Protein AF-A0A7J7NAT7-F1 (afdb_monomer)

Foldseek 3Di:
DPPVVPPDVVVLQVVLVVVLVVLVVVLVVLVVVQVVLAAAADPVVQVVVPPFADPQLVPDPCNRRHGQVNLLVRDLQKKWWADPDDLRHHTYIGGNVCPVVSVVNVIDIGNPDGDDPSVVVSVVSVVVSVVSVCSNPVVVVVVVVVVPDDPPCPVPPPDPDDDDDDDDD

Solvent-accessible surface area (backbone atoms only — not comparable to full-atom values): 9935 Å² total; per-residue (Å²): 142,71,75,74,78,74,48,64,76,68,52,57,45,52,52,27,53,53,50,44,56,54,48,51,54,50,52,53,52,51,52,55,49,48,65,73,64,35,34,42,31,34,56,74,66,32,57,77,48,60,92,45,39,31,69,65,54,75,72,39,94,58,47,77,80,34,29,44,63,55,48,48,72,68,33,98,58,26,28,38,32,32,47,68,89,47,80,71,44,51,21,26,51,26,24,56,89,45,52,66,62,39,50,73,67,67,20,56,78,34,71,87,64,71,62,57,87,58,53,62,58,50,52,53,52,51,51,52,40,51,57,42,47,56,65,31,58,64,50,48,59,53,52,51,55,59,70,74,51,61,89,89,54,75,87,76,81,75,72,69,90,84,75,94,80,83,88,82,136

pLDDT: mean 74.08, std 14.25, range [33.66, 95.38]

Sequence (169 aa):
MLFFDRYRRRKLLLVSMVGIIICLFMLTGVFEYAKKHAPAVSGGNTAVFGNSTCVDYTNAPNAANWDCMSCLAAADNCGFCVNPGDHLKPGTCLAFGSKKTCQTEAREWYSRGCPSNVGLLAVLLLGHYILTYSLGMGRVSWIVNLEIYPLRHRGIVATPEGETEIVGA

Secondary structure (DSSP, 8-state):
--SSTTS-THHHHHHHHHHHHHHHHHHHHHHHHHHHTSPBB-HHHHHHTGGGB-HHHHT-TTGGG-BHHHHHHH-TTEEEEPPSS-TTS-BEEEEGGGHHHHHHTT--EESS----TTHHHHHHHHHHHHHHHHHHHHHHHHHHHHHHS-TTSTTTS---SS-------

Radius of gyration: 26.25 Å; Cα contacts (8 Å, |Δi|>4): 176; chains: 1; bounding box: 51×44×74 Å

Mean predicted aligned error: 13.24 Å

Nearest PDB structures (foldseek):
  8xen-assembly1_B  TM=5.838E-01  e=9.565E-01  Homo sapiens

Organism: NCBI:txid39325

Structure (mmCIF, N/CA/C/O backbone):
data_AF-A0A7J7NAT7-F1
#
_entry.id   AF-A0A7J7NAT7-F1
#
loop_
_atom_site.group_PDB
_atom_site.id
_atom_site.type_symbol
_atom_site.label_atom_id
_atom_site.label_alt_id
_atom_site.label_comp_id
_atom_site.label_asym_id
_atom_site.label_entity_id
_atom_site.label_seq_id
_atom_site.pdbx_PDB_ins_code
_atom_site.Cartn_x
_atom_site.Cartn_y
_atom_site.Cartn_z
_atom_site.occupancy
_atom_site.B_iso_or_equiv
_atom_site.auth_seq_id
_atom_site.auth_comp_id
_atom_site.auth_asym_id
_atom_site.auth_atom_id
_atom_site.pdbx_PDB_model_num
ATOM 1 N N . MET A 1 1 ? -28.991 14.515 16.665 1.00 42.75 1 MET A N 1
ATOM 2 C CA . MET A 1 1 ? -28.019 14.078 17.695 1.00 42.75 1 MET A CA 1
ATOM 3 C C . MET A 1 1 ? -28.718 13.452 18.919 1.00 42.75 1 MET A C 1
ATOM 5 O O . MET A 1 1 ? -28.322 13.716 20.039 1.00 42.75 1 MET A O 1
ATOM 9 N N . LEU A 1 2 ? -29.743 12.601 18.733 1.00 44.66 2 LEU A N 1
ATOM 10 C CA . LEU A 1 2 ? -30.629 12.148 19.832 1.00 44.66 2 LEU A CA 1
ATOM 11 C C . LEU A 1 2 ? -30.651 10.625 20.071 1.00 44.66 2 LEU A C 1
ATOM 13 O O . LEU A 1 2 ? -31.251 10.166 21.036 1.00 44.66 2 LEU A O 1
ATOM 17 N N . PHE A 1 3 ? -30.008 9.821 19.216 1.00 46.72 3 PHE A N 1
ATOM 18 C CA . PHE A 1 3 ? -30.070 8.353 19.325 1.00 46.72 3 PHE A CA 1
ATOM 19 C C . PHE A 1 3 ? -28.982 7.757 20.233 1.00 46.72 3 PHE A C 1
ATOM 21 O O . PHE A 1 3 ? -29.188 6.710 20.842 1.00 46.72 3 PHE A O 1
ATOM 28 N N . PHE A 1 4 ? -27.840 8.440 20.365 1.00 50.50 4 PHE A N 1
ATOM 29 C CA . PHE A 1 4 ? -26.730 8.005 21.222 1.00 50.50 4 PHE A CA 1
ATOM 30 C C . PHE A 1 4 ? -26.982 8.241 22.718 1.00 50.50 4 PHE A C 1
ATOM 32 O O . PHE A 1 4 ? -26.337 7.608 23.548 1.00 50.50 4 PHE A O 1
ATOM 39 N N . ASP A 1 5 ? -27.950 9.091 23.059 1.00 48.19 5 ASP A N 1
ATOM 40 C CA . ASP A 1 5 ? -28.214 9.515 24.437 1.00 48.19 5 ASP A CA 1
ATOM 41 C C . ASP A 1 5 ? -28.978 8.452 25.256 1.00 48.19 5 ASP A C 1
ATOM 43 O O . ASP A 1 5 ? -28.836 8.346 26.470 1.00 48.19 5 ASP A O 1
ATOM 47 N N . ARG A 1 6 ? -29.721 7.557 24.584 1.00 54.53 6 ARG A N 1
ATOM 48 C CA . ARG A 1 6 ? -30.470 6.465 25.242 1.00 54.53 6 ARG A CA 1
ATOM 49 C C . ARG A 1 6 ? -29.693 5.165 25.430 1.00 54.53 6 ARG A C 1
ATOM 51 O O . ARG A 1 6 ? -30.161 4.267 26.134 1.00 54.53 6 ARG A O 1
ATOM 58 N N . TYR A 1 7 ? -28.512 5.029 24.832 1.00 54.50 7 TYR A N 1
ATOM 59 C CA . TYR A 1 7 ? -27.746 3.788 24.907 1.00 54.50 7 TYR A CA 1
ATOM 60 C C . TYR A 1 7 ? -26.908 3.733 26.189 1.00 54.50 7 TYR A C 1
ATOM 62 O O . TYR A 1 7 ? -25.778 4.205 26.257 1.00 54.50 7 TYR A O 1
ATOM 70 N N . ARG A 1 8 ? -27.488 3.099 27.216 1.00 60.38 8 ARG A N 1
ATOM 71 C CA . ARG A 1 8 ? -26.870 2.649 28.478 1.00 60.38 8 ARG A CA 1
ATOM 72 C C . ARG A 1 8 ? -25.356 2.378 28.297 1.00 60.38 8 ARG A C 1
ATOM 74 O O . ARG A 1 8 ? -25.001 1.385 27.665 1.00 60.38 8 ARG A O 1
ATOM 81 N N . ARG A 1 9 ? -24.494 3.261 28.839 1.00 69.75 9 ARG A N 1
ATOM 82 C CA . ARG A 1 9 ? -23.014 3.418 28.687 1.00 69.75 9 ARG A CA 1
ATOM 83 C C . ARG A 1 9 ? -22.169 2.233 28.173 1.00 69.75 9 ARG A C 1
ATOM 85 O O . ARG A 1 9 ? -21.230 2.448 27.419 1.00 69.75 9 ARG A O 1
ATOM 92 N N . ARG A 1 10 ? -22.477 0.986 28.542 1.00 69.12 10 ARG A N 1
ATOM 93 C CA . ARG A 1 10 ? -21.768 -0.227 28.078 1.00 69.12 10 ARG A CA 1
ATOM 94 C C . ARG A 1 10 ? -22.047 -0.586 26.612 1.00 69.12 10 ARG A C 1
ATOM 96 O O . ARG A 1 10 ? -21.207 -1.180 25.948 1.00 69.12 10 ARG A O 1
ATOM 103 N N . LYS A 1 11 ? -23.224 -0.232 26.090 1.00 68.50 11 LYS A N 1
ATOM 104 C CA . LYS A 1 11 ? -23.630 -0.561 24.715 1.00 68.50 11 LYS A CA 1
ATOM 105 C C . LYS A 1 11 ? -22.897 0.284 23.668 1.00 68.50 11 LYS A C 1
ATOM 107 O O . LYS A 1 11 ? -22.596 -0.222 22.598 1.00 68.50 11 LYS A O 1
ATOM 112 N N . LEU A 1 12 ? -22.552 1.523 24.013 1.00 69.44 12 LEU A N 1
ATOM 113 C CA . LEU A 1 12 ? -21.764 2.440 23.181 1.00 69.44 12 LEU A CA 1
ATOM 114 C C . LEU A 1 12 ? -20.350 1.892 22.916 1.00 69.44 12 LEU A C 1
ATOM 116 O O . LEU A 1 12 ? -19.860 1.951 21.791 1.00 69.44 12 LEU A O 1
ATOM 120 N N . LEU A 1 13 ? -19.745 1.276 23.939 1.00 75.06 13 LEU A N 1
ATOM 121 C CA . LEU A 1 13 ? -18.447 0.607 23.832 1.00 75.06 13 LEU A CA 1
ATOM 122 C C . LEU A 1 13 ? -18.499 -0.639 22.946 1.00 75.06 13 LEU A C 1
ATOM 124 O O . LEU A 1 13 ? -17.657 -0.800 22.067 1.00 75.06 13 LEU A O 1
ATOM 128 N N . LEU A 1 14 ? -19.507 -1.496 23.133 1.00 78.19 14 LEU A N 1
ATOM 129 C CA . LEU A 1 14 ? -19.667 -2.700 22.312 1.00 78.19 14 LEU A CA 1
ATOM 130 C C . LEU A 1 14 ? -19.901 -2.367 20.831 1.00 78.19 14 LEU A C 1
ATOM 132 O O . LEU A 1 14 ? -19.343 -3.034 19.966 1.00 78.19 14 LEU A O 1
ATOM 136 N N . VAL A 1 15 ? -20.673 -1.317 20.535 1.00 82.12 15 VAL A N 1
ATOM 137 C CA . VAL A 1 15 ? -20.928 -0.876 19.153 1.00 82.12 15 VAL A CA 1
ATOM 138 C C . VAL A 1 15 ? -19.650 -0.371 18.477 1.00 82.12 15 VAL A C 1
ATOM 140 O O . VAL A 1 15 ? -19.402 -0.722 17.326 1.00 82.12 15 VAL A O 1
ATOM 143 N N . SER A 1 16 ? -18.809 0.392 19.185 1.00 85.50 16 SER A N 1
ATOM 144 C CA . SER A 1 16 ? -17.507 0.828 18.655 1.00 85.50 16 SER A CA 1
ATOM 145 C C . SER A 1 16 ? -16.587 -0.364 18.371 1.00 85.50 16 SER A C 1
ATOM 147 O O . SER A 1 16 ? -16.000 -0.433 17.295 1.00 85.50 16 SER A O 1
ATOM 149 N N . MET A 1 17 ? -16.524 -1.348 19.274 1.00 84.19 17 MET A N 1
ATOM 150 C CA . MET A 1 17 ? -15.657 -2.521 19.112 1.00 84.19 17 MET A CA 1
ATOM 151 C C . MET A 1 17 ? -16.054 -3.364 17.889 1.00 84.19 17 MET A C 1
ATOM 153 O O . MET A 1 17 ? -15.213 -3.692 17.055 1.00 84.19 17 MET A O 1
ATOM 157 N N . VAL A 1 18 ? -17.356 -3.619 17.717 1.00 89.38 18 VAL A N 1
ATOM 158 C CA . VAL A 1 18 ? -17.883 -4.303 16.525 1.00 89.38 18 VAL A CA 1
ATOM 159 C C . VAL A 1 18 ? -17.620 -3.487 15.255 1.00 89.38 18 VAL A C 1
ATOM 161 O O . VAL A 1 18 ? -17.202 -4.049 14.244 1.00 89.38 18 VAL A O 1
ATOM 164 N N . GLY A 1 19 ? -17.803 -2.164 15.304 1.00 87.94 19 GLY A N 1
ATOM 165 C CA . GLY A 1 19 ? -17.508 -1.272 14.181 1.00 87.94 19 GLY A CA 1
ATOM 166 C C . GLY A 1 19 ? -16.041 -1.325 13.747 1.00 87.94 19 GLY A C 1
ATOM 167 O O . GLY A 1 19 ? -15.762 -1.434 12.555 1.00 87.94 19 GLY A O 1
ATOM 168 N N . ILE A 1 20 ? -15.106 -1.335 14.702 1.00 90.94 20 ILE A N 1
ATOM 169 C CA . ILE A 1 20 ? -13.668 -1.462 14.433 1.00 90.94 20 ILE A CA 1
ATOM 170 C C . ILE A 1 20 ? -13.355 -2.805 13.767 1.00 90.94 20 ILE A C 1
ATOM 172 O O . ILE A 1 20 ? -12.644 -2.825 12.766 1.00 90.94 20 ILE A O 1
ATOM 176 N N . ILE A 1 21 ? -13.915 -3.912 14.271 1.00 92.75 21 ILE A N 1
ATOM 177 C CA . ILE A 1 21 ? -13.716 -5.245 13.681 1.00 92.75 21 ILE A CA 1
ATOM 178 C C . ILE A 1 21 ? -14.149 -5.249 12.208 1.00 92.75 21 ILE A C 1
ATOM 180 O O . ILE A 1 21 ? -13.383 -5.668 11.342 1.00 92.75 21 ILE A O 1
ATOM 184 N N . ILE A 1 22 ? -15.346 -4.735 11.907 1.00 93.12 22 ILE A N 1
ATOM 185 C CA . ILE A 1 22 ? -15.861 -4.661 10.531 1.00 93.12 22 ILE A CA 1
ATOM 186 C C . ILE A 1 22 ? -14.953 -3.783 9.658 1.00 93.12 22 ILE A C 1
ATOM 188 O O . ILE A 1 22 ? -14.629 -4.154 8.530 1.00 93.12 22 ILE A O 1
ATOM 192 N N . CYS A 1 23 ? -14.503 -2.640 10.180 1.00 92.81 23 CYS A N 1
ATOM 193 C CA . CYS A 1 23 ? -13.636 -1.718 9.449 1.00 92.81 23 CYS A CA 1
ATOM 194 C C . CYS A 1 23 ? -12.274 -2.352 9.114 1.00 92.81 23 CYS A C 1
ATOM 196 O O . CYS A 1 23 ? -11.769 -2.170 8.006 1.00 92.81 23 CYS A O 1
ATOM 198 N N . LEU A 1 24 ? -11.707 -3.143 10.032 1.00 92.81 24 LEU A N 1
ATOM 199 C CA . LEU A 1 24 ? -10.464 -3.883 9.808 1.00 92.81 24 LEU A CA 1
ATOM 200 C C . LEU A 1 24 ? -10.627 -4.950 8.718 1.00 92.81 24 LEU A C 1
ATOM 202 O O . LEU A 1 24 ? -9.796 -5.009 7.815 1.00 92.81 24 LEU A O 1
ATOM 206 N N . PHE A 1 25 ? -11.716 -5.728 8.738 1.00 95.38 25 PHE A N 1
ATOM 207 C CA . PHE A 1 25 ? -12.001 -6.701 7.673 1.00 95.38 25 PHE A CA 1
ATOM 208 C C . PHE A 1 25 ? -12.138 -6.036 6.297 1.00 95.38 25 PHE A C 1
ATOM 210 O O . PHE A 1 25 ? -11.603 -6.541 5.308 1.00 95.38 25 PHE A O 1
ATOM 217 N N . MET A 1 26 ? -12.810 -4.884 6.229 1.00 94.06 26 MET A N 1
ATOM 218 C CA . MET A 1 26 ? -12.950 -4.118 4.987 1.00 94.06 26 MET A CA 1
ATOM 219 C C . MET A 1 26 ? -11.595 -3.612 4.480 1.00 94.06 26 MET A C 1
ATOM 221 O O . MET A 1 26 ? -11.299 -3.759 3.296 1.00 94.06 26 MET A O 1
ATOM 225 N N . LEU A 1 27 ? -10.742 -3.077 5.363 1.00 92.38 27 LEU A N 1
ATOM 226 C CA . LEU A 1 27 ? -9.385 -2.654 5.002 1.00 92.38 27 LEU A CA 1
ATOM 227 C C . LEU A 1 27 ? -8.561 -3.819 4.440 1.00 92.38 27 LEU A C 1
ATOM 229 O O . LEU A 1 27 ? -7.923 -3.660 3.401 1.00 92.38 27 LEU A O 1
ATOM 233 N N . THR A 1 28 ? -8.623 -5.001 5.062 1.00 94.06 28 THR A N 1
ATOM 234 C CA . THR A 1 28 ? -7.972 -6.209 4.530 1.00 94.06 28 THR A CA 1
ATOM 235 C C . THR A 1 28 ? -8.459 -6.528 3.117 1.00 94.06 28 THR A C 1
ATOM 237 O O . THR A 1 28 ? -7.641 -6.724 2.220 1.00 94.06 28 THR A O 1
ATOM 240 N N . GLY A 1 29 ? -9.776 -6.516 2.890 1.00 92.88 29 GLY A N 1
ATOM 241 C CA . GLY A 1 29 ? -10.353 -6.758 1.566 1.00 92.88 29 GLY A CA 1
ATOM 242 C C . GLY A 1 29 ? -9.873 -5.757 0.512 1.00 92.88 29 GLY A C 1
ATOM 243 O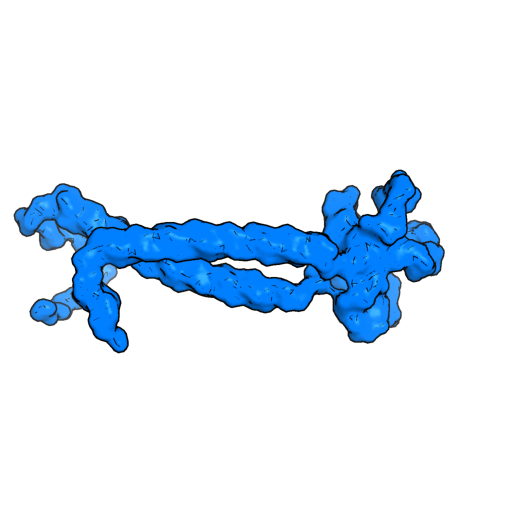 O . GLY A 1 29 ? -9.533 -6.149 -0.602 1.00 92.88 29 GLY A O 1
ATOM 244 N N . VAL A 1 30 ? -9.780 -4.474 0.869 1.00 91.62 30 VAL A N 1
ATOM 245 C CA . VAL A 1 30 ? -9.322 -3.414 -0.041 1.00 91.62 30 VAL A CA 1
ATOM 246 C C . VAL A 1 30 ? -7.850 -3.578 -0.408 1.00 91.62 30 VAL A C 1
ATOM 248 O O . VAL A 1 30 ? -7.508 -3.411 -1.576 1.00 91.62 30 VAL A O 1
ATOM 251 N N . PHE A 1 31 ? -6.981 -3.951 0.534 1.00 87.75 31 PHE A N 1
ATOM 252 C CA . PHE A 1 31 ? -5.572 -4.209 0.223 1.00 87.75 31 PHE A CA 1
ATOM 253 C C . PHE A 1 31 ? -5.389 -5.431 -0.674 1.00 87.75 31 PHE A C 1
ATOM 255 O O . PHE A 1 31 ? -4.598 -5.385 -1.612 1.00 87.75 31 PHE A O 1
ATOM 262 N N . GLU A 1 32 ? -6.137 -6.507 -0.435 1.00 88.62 32 GLU A N 1
ATOM 263 C CA . GLU A 1 32 ? -6.106 -7.684 -1.309 1.00 88.62 32 GLU A CA 1
ATOM 264 C C . GLU A 1 32 ? -6.642 -7.367 -2.708 1.00 88.62 32 GLU A C 1
ATOM 266 O O . GLU A 1 32 ? -6.072 -7.785 -3.718 1.00 88.62 32 GLU A O 1
ATOM 271 N N . TYR A 1 33 ? -7.699 -6.561 -2.789 1.00 88.75 33 TYR A N 1
ATOM 272 C CA . TYR A 1 33 ? -8.212 -6.075 -4.062 1.00 88.75 33 TYR A CA 1
ATOM 273 C C . TYR A 1 33 ? -7.184 -5.197 -4.790 1.00 88.75 33 TYR A C 1
ATOM 275 O O . TYR A 1 33 ? -6.984 -5.367 -5.993 1.00 88.75 33 TYR A O 1
ATOM 283 N N . ALA A 1 34 ? -6.503 -4.305 -4.063 1.00 85.75 34 ALA A N 1
ATOM 284 C CA . ALA A 1 34 ? -5.455 -3.436 -4.594 1.00 85.75 34 ALA A CA 1
ATOM 285 C C . ALA A 1 34 ? -4.270 -4.234 -5.149 1.00 85.75 34 ALA A C 1
ATOM 287 O O . ALA A 1 34 ? -3.757 -3.895 -6.211 1.00 85.75 34 ALA A O 1
ATOM 288 N N . LYS A 1 35 ? -3.870 -5.317 -4.468 1.00 81.50 35 LYS A N 1
ATOM 289 C CA . LYS A 1 35 ? -2.813 -6.221 -4.944 1.00 81.50 35 LYS A CA 1
ATOM 290 C C . LYS A 1 35 ? -3.189 -6.884 -6.271 1.00 81.50 35 LYS A C 1
ATOM 292 O O . LYS A 1 35 ? -2.353 -6.938 -7.162 1.00 81.50 35 LYS A O 1
ATOM 297 N N . LYS A 1 36 ? -4.435 -7.355 -6.413 1.00 79.44 36 LYS A N 1
ATOM 298 C CA . LYS A 1 36 ? -4.915 -8.053 -7.623 1.00 79.44 36 LYS A CA 1
ATOM 299 C C . LYS A 1 36 ? -5.165 -7.138 -8.821 1.00 79.44 36 LYS A C 1
ATOM 301 O O . LYS A 1 36 ? -5.079 -7.595 -9.950 1.00 79.44 36 LYS A O 1
ATOM 306 N N . HIS A 1 37 ? -5.513 -5.877 -8.580 1.00 82.31 37 HIS A N 1
ATOM 307 C CA . HIS A 1 37 ? -5.768 -4.887 -9.635 1.00 82.31 37 HIS A CA 1
ATOM 308 C C . HIS A 1 37 ? -4.564 -3.968 -9.871 1.00 82.31 37 HIS A C 1
ATOM 310 O O . HIS A 1 37 ? -4.722 -2.861 -10.389 1.00 82.31 37 HIS A O 1
ATOM 316 N N . ALA A 1 38 ? -3.367 -4.393 -9.461 1.00 80.06 38 ALA A N 1
ATOM 317 C CA . ALA A 1 38 ? -2.146 -3.679 -9.786 1.00 80.06 38 ALA A CA 1
ATOM 318 C C . ALA A 1 38 ? -1.902 -3.736 -11.308 1.00 80.06 38 ALA A C 1
ATOM 320 O O . ALA A 1 38 ? -2.211 -4.745 -11.941 1.00 80.06 38 ALA A O 1
ATOM 321 N N . PRO A 1 39 ? -1.365 -2.667 -11.920 1.00 79.75 39 PRO A N 1
ATOM 322 C CA . PRO A 1 39 ? -1.062 -2.676 -13.343 1.00 79.75 39 PRO A CA 1
ATOM 323 C C . PRO A 1 39 ? -0.006 -3.742 -13.658 1.00 79.75 39 PRO A C 1
ATOM 325 O O . PRO A 1 39 ? 1.033 -3.830 -12.990 1.00 79.75 39 PRO A O 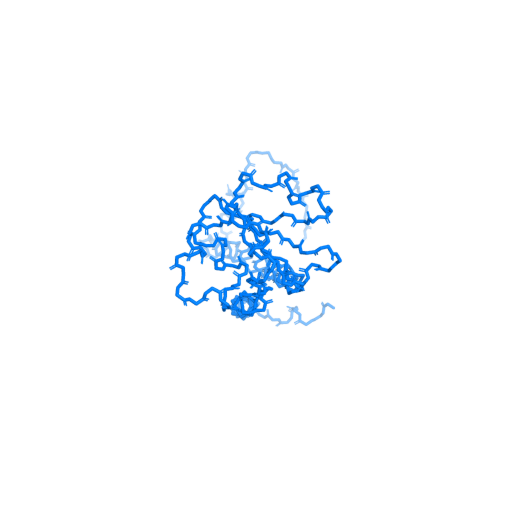1
ATOM 328 N N . ALA A 1 40 ? -0.283 -4.525 -14.699 1.00 80.25 40 ALA A N 1
ATOM 329 C CA . ALA A 1 40 ? 0.613 -5.561 -15.191 1.00 80.25 40 ALA A CA 1
ATOM 330 C C . ALA A 1 40 ? 1.896 -4.958 -15.790 1.00 80.25 40 ALA A C 1
ATOM 332 O O . ALA A 1 40 ? 1.913 -3.830 -16.294 1.00 80.25 40 ALA A O 1
ATOM 333 N N . VAL A 1 41 ? 2.983 -5.723 -15.769 1.00 80.19 41 VAL A N 1
ATOM 334 C CA . VAL A 1 41 ? 4.246 -5.372 -16.425 1.00 80.19 41 VAL A CA 1
ATOM 335 C C . VAL A 1 41 ? 4.175 -5.801 -17.894 1.00 80.19 41 VAL A C 1
ATOM 337 O O . VAL A 1 41 ? 3.982 -6.976 -18.198 1.00 80.19 41 VAL A O 1
ATOM 340 N N . SER A 1 42 ? 4.357 -4.868 -18.833 1.00 75.69 42 SER A N 1
ATOM 341 C CA . SER A 1 42 ? 4.418 -5.208 -20.262 1.00 75.69 42 SER A CA 1
ATOM 342 C C . SER A 1 42 ? 5.807 -5.728 -20.625 1.00 75.69 42 SER A C 1
ATOM 344 O O . SER A 1 42 ? 6.776 -4.964 -20.683 1.00 75.69 42 SER A O 1
ATOM 346 N N . GLY A 1 43 ? 5.906 -7.025 -20.930 1.00 65.12 43 GLY A N 1
ATOM 347 C CA . GLY A 1 43 ? 7.152 -7.641 -21.401 1.00 65.12 43 GLY A CA 1
ATOM 348 C C . GLY A 1 43 ? 7.682 -7.018 -22.698 1.00 65.12 43 GLY A C 1
ATOM 349 O O . GLY A 1 43 ? 8.890 -6.847 -22.844 1.00 65.12 43 GLY A O 1
ATOM 350 N N . GLY A 1 44 ? 6.792 -6.574 -23.595 1.00 61.06 44 GLY A N 1
ATOM 351 C CA . GLY A 1 44 ? 7.168 -5.930 -24.860 1.00 61.06 44 GLY A CA 1
ATOM 352 C C . GLY A 1 44 ? 7.881 -4.591 -24.666 1.00 61.06 44 GLY A C 1
ATOM 353 O O . GLY A 1 44 ? 8.894 -4.332 -25.309 1.00 61.06 44 GLY A O 1
ATOM 354 N N . ASN A 1 45 ? 7.419 -3.774 -23.718 1.00 60.91 45 ASN A N 1
ATOM 355 C CA . ASN A 1 45 ? 8.079 -2.507 -23.395 1.00 60.91 45 ASN A CA 1
ATOM 356 C C . ASN A 1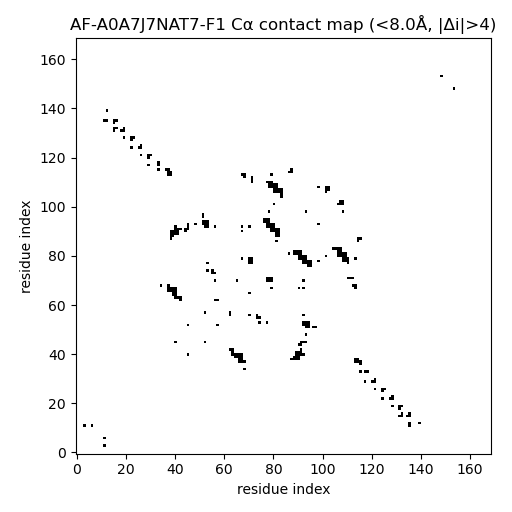 45 ? 9.345 -2.736 -22.559 1.00 60.91 45 ASN A C 1
ATOM 358 O O . ASN A 1 45 ? 10.281 -1.950 -22.636 1.00 60.91 45 ASN A O 1
ATOM 362 N N . THR A 1 46 ? 9.388 -3.817 -21.777 1.00 64.38 46 THR A N 1
ATOM 363 C CA . THR A 1 46 ? 10.539 -4.172 -20.934 1.00 64.38 46 THR A CA 1
ATOM 364 C C . THR A 1 46 ? 11.707 -4.685 -21.788 1.00 64.38 46 THR A C 1
ATOM 366 O O . THR A 1 46 ? 12.856 -4.351 -21.511 1.00 64.38 46 THR A O 1
ATOM 369 N N . ALA A 1 47 ? 11.423 -5.375 -22.900 1.00 61.28 47 ALA A N 1
ATOM 370 C CA . ALA A 1 47 ? 12.421 -5.804 -23.882 1.00 61.28 47 ALA A CA 1
ATOM 371 C C . ALA A 1 47 ? 13.144 -4.633 -24.577 1.00 61.28 47 ALA A C 1
ATOM 373 O O . ALA A 1 47 ? 14.324 -4.755 -24.899 1.00 61.28 47 ALA A O 1
ATOM 374 N N . VAL A 1 48 ? 12.484 -3.476 -24.742 1.00 65.38 48 VAL A N 1
ATOM 375 C CA . VAL A 1 48 ? 13.108 -2.248 -25.281 1.00 65.38 48 VAL A CA 1
ATOM 376 C C . VAL A 1 48 ? 14.242 -1.753 -24.374 1.00 65.38 48 VAL A C 1
ATOM 378 O O . VAL A 1 48 ? 15.221 -1.188 -24.854 1.00 65.38 48 VAL A O 1
ATOM 381 N N . PHE A 1 49 ? 14.148 -2.015 -23.068 1.00 66.38 49 PHE A N 1
ATOM 382 C CA . PHE A 1 49 ? 15.147 -1.615 -22.076 1.00 66.38 49 PHE A CA 1
ATOM 383 C C . PHE A 1 49 ? 16.221 -2.680 -21.811 1.00 66.38 49 PHE A C 1
ATOM 385 O O . PHE A 1 49 ? 17.139 -2.411 -21.030 1.00 66.38 49 PHE A O 1
ATOM 392 N N . GLY A 1 50 ? 16.146 -3.835 -22.489 1.00 64.88 50 GLY A N 1
ATOM 393 C CA . GLY A 1 50 ? 17.186 -4.862 -22.623 1.00 64.88 50 GLY A CA 1
ATOM 394 C C . GLY A 1 50 ? 17.997 -5.151 -21.357 1.00 64.88 50 GLY A C 1
ATOM 395 O O . GLY A 1 50 ? 17.616 -5.978 -20.542 1.00 64.88 50 GLY A O 1
ATOM 396 N N . ASN A 1 51 ? 19.139 -4.475 -21.211 1.00 66.56 51 ASN A N 1
ATOM 397 C CA . ASN A 1 51 ? 20.125 -4.706 -20.147 1.00 66.56 51 ASN A CA 1
ATOM 398 C C . ASN A 1 51 ? 19.889 -3.880 -18.861 1.00 66.56 51 ASN A C 1
ATOM 400 O O . ASN A 1 51 ? 20.691 -3.915 -17.935 1.00 66.56 51 ASN A O 1
ATOM 404 N N . SER A 1 52 ? 18.825 -3.073 -18.811 1.00 71.75 52 SER A N 1
ATOM 405 C CA . SER A 1 52 ? 18.488 -2.205 -17.667 1.00 71.75 52 SER A CA 1
ATOM 406 C C . SER A 1 52 ? 17.236 -2.658 -16.905 1.00 71.75 52 SER A C 1
ATOM 408 O O . SER A 1 52 ? 16.666 -1.905 -16.108 1.00 71.75 52 SER A O 1
ATOM 410 N N . THR A 1 53 ? 16.817 -3.899 -17.153 1.00 77.31 53 THR A N 1
ATOM 411 C CA . THR A 1 53 ? 15.711 -4.582 -16.483 1.00 77.31 53 THR A CA 1
ATOM 412 C C . THR A 1 53 ? 16.184 -5.271 -15.207 1.00 77.31 53 THR A C 1
ATOM 414 O O . THR A 1 53 ? 17.374 -5.501 -14.999 1.00 77.31 53 THR A O 1
ATOM 417 N N . CYS A 1 54 ? 15.243 -5.626 -14.342 1.00 79.94 54 CYS A N 1
ATOM 418 C CA . CYS A 1 54 ? 15.544 -6.354 -13.115 1.00 79.94 54 CYS A CA 1
ATOM 419 C C . CYS A 1 54 ? 15.936 -7.806 -13.392 1.00 79.94 54 CYS A C 1
ATOM 421 O O . CYS A 1 54 ? 15.242 -8.500 -14.134 1.00 79.94 54 CYS A O 1
ATOM 423 N N . VAL A 1 55 ? 17.011 -8.269 -12.751 1.00 79.56 55 VAL A N 1
ATOM 424 C CA . VAL A 1 55 ? 17.516 -9.646 -12.890 1.00 79.56 55 VAL A CA 1
ATOM 425 C C . VAL A 1 55 ? 16.453 -10.668 -12.469 1.00 79.56 55 VAL A C 1
ATOM 427 O O . VAL A 1 55 ? 16.268 -11.688 -13.132 1.00 79.56 55 VAL A O 1
ATOM 430 N N . ASP A 1 56 ? 15.678 -10.360 -11.428 1.00 77.94 56 ASP A N 1
ATOM 431 C CA . ASP A 1 56 ? 14.604 -11.237 -10.952 1.00 77.94 56 ASP A CA 1
ATOM 432 C C . ASP A 1 56 ? 13.421 -11.319 -11.920 1.00 77.94 56 ASP A C 1
ATOM 434 O O . ASP A 1 56 ? 12.780 -12.362 -12.012 1.00 77.94 56 ASP A O 1
ATOM 438 N N . TYR A 1 57 ? 13.169 -10.264 -12.702 1.00 76.12 57 TYR A N 1
ATOM 439 C CA . TYR A 1 57 ? 12.156 -10.287 -13.760 1.00 76.12 57 TYR A CA 1
ATOM 440 C C . TYR A 1 57 ? 12.601 -11.164 -14.935 1.00 76.12 57 TYR A C 1
ATOM 442 O O . TYR A 1 57 ? 11.817 -11.955 -15.453 1.00 76.12 57 TYR A O 1
ATOM 450 N N . THR A 1 58 ? 13.871 -11.063 -15.341 1.00 75.75 58 THR A N 1
ATOM 451 C CA . THR A 1 58 ? 14.415 -11.838 -16.470 1.00 75.75 58 THR A CA 1
ATOM 452 C C . THR A 1 58 ? 14.569 -13.324 -16.162 1.00 75.75 58 THR A C 1
ATOM 454 O O . THR A 1 58 ? 14.457 -14.146 -17.065 1.00 75.75 58 THR A O 1
ATOM 457 N N . ASN A 1 59 ? 14.798 -13.675 -14.894 1.00 75.94 59 ASN A N 1
ATOM 458 C CA . ASN A 1 59 ? 14.913 -15.065 -14.447 1.00 75.94 59 ASN A CA 1
ATOM 459 C C . ASN A 1 59 ? 13.556 -15.703 -14.109 1.00 75.94 59 ASN A C 1
ATOM 461 O O . ASN A 1 59 ? 13.491 -16.893 -13.797 1.00 75.94 59 ASN A O 1
ATOM 465 N N . ALA A 1 60 ? 12.468 -14.930 -14.144 1.00 75.25 60 ALA A N 1
ATOM 466 C CA . ALA A 1 60 ? 11.156 -15.422 -13.775 1.00 75.25 60 ALA A CA 1
ATOM 467 C C . ALA A 1 60 ? 10.557 -16.324 -14.868 1.00 75.25 60 ALA A C 1
ATOM 469 O O . ALA A 1 60 ? 10.454 -15.903 -16.022 1.00 75.25 60 ALA A O 1
ATOM 470 N N . PRO A 1 61 ? 10.036 -17.516 -14.521 1.00 67.69 61 PRO A N 1
ATOM 471 C CA . PRO A 1 61 ? 9.443 -18.429 -15.499 1.00 67.69 61 PRO A CA 1
ATOM 472 C C . PRO A 1 61 ? 8.157 -17.887 -16.151 1.00 67.69 61 PRO A C 1
ATOM 474 O O . PRO A 1 61 ? 7.798 -18.329 -17.235 1.00 67.69 61 PRO A O 1
ATOM 477 N N . ASN A 1 62 ? 7.478 -16.915 -15.523 1.00 71.31 62 ASN A N 1
ATOM 478 C CA . ASN A 1 62 ? 6.205 -16.342 -15.982 1.00 71.31 62 ASN A CA 1
ATOM 479 C C . ASN A 1 62 ? 6.234 -14.804 -16.038 1.00 71.31 62 ASN A C 1
ATOM 481 O O . ASN A 1 62 ? 5.342 -14.149 -15.505 1.00 71.31 62 ASN A O 1
ATOM 485 N N . ALA A 1 63 ? 7.232 -14.213 -16.698 1.00 69.62 63 ALA A N 1
ATOM 486 C CA . ALA A 1 63 ? 7.393 -12.755 -16.822 1.00 69.62 63 ALA A CA 1
ATOM 487 C C . ALA A 1 63 ? 6.175 -12.005 -17.424 1.00 69.62 63 ALA A C 1
ATOM 489 O O . ALA A 1 63 ? 6.042 -10.793 -17.252 1.00 69.62 63 ALA A O 1
ATOM 490 N N . ALA A 1 64 ? 5.270 -12.713 -18.114 1.00 70.12 64 ALA A N 1
ATOM 491 C CA . ALA A 1 64 ? 4.044 -12.160 -18.697 1.00 70.12 64 ALA A CA 1
ATOM 492 C C . ALA A 1 64 ? 2.903 -11.932 -17.686 1.00 70.12 64 ALA A C 1
ATOM 494 O O . ALA A 1 64 ? 2.003 -11.148 -17.962 1.00 70.12 64 ALA A O 1
ATOM 495 N N . ASN A 1 65 ? 2.932 -12.604 -16.530 1.00 76.12 65 ASN A N 1
ATOM 496 C CA . ASN A 1 65 ? 1.906 -12.489 -15.484 1.00 76.12 65 ASN A CA 1
ATOM 497 C C . ASN A 1 65 ? 2.428 -11.730 -14.254 1.00 76.12 65 ASN A C 1
ATOM 499 O O . ASN A 1 65 ? 1.970 -11.947 -13.134 1.00 76.12 65 ASN A O 1
ATOM 503 N N . TRP A 1 66 ? 3.472 -10.924 -14.447 1.00 80.50 66 TRP A N 1
ATOM 504 C CA . TRP A 1 66 ? 4.067 -10.126 -13.387 1.00 80.50 66 TRP A CA 1
ATOM 505 C C . TRP A 1 66 ? 3.355 -8.792 -13.263 1.00 80.50 66 TRP A C 1
ATOM 507 O O . TRP A 1 66 ? 3.175 -8.081 -14.250 1.00 80.50 66 TRP A O 1
ATOM 517 N N . ASP A 1 67 ? 3.050 -8.424 -12.025 1.00 85.25 67 ASP A N 1
ATOM 518 C CA . ASP A 1 67 ? 2.457 -7.139 -11.687 1.00 85.25 67 ASP A CA 1
ATOM 519 C C . ASP A 1 67 ? 3.498 -6.207 -11.061 1.00 85.25 67 ASP A C 1
ATOM 521 O O . ASP A 1 67 ? 4.547 -6.639 -10.568 1.00 85.25 67 ASP A O 1
ATOM 525 N N . CYS A 1 68 ? 3.194 -4.908 -11.030 1.00 84.12 68 CYS A N 1
ATOM 526 C CA . CYS A 1 68 ? 4.038 -3.902 -10.380 1.00 84.12 68 CYS A CA 1
ATOM 527 C C . CYS A 1 68 ? 4.423 -4.293 -8.932 1.00 84.12 68 CYS A C 1
ATOM 529 O O . CYS A 1 68 ? 5.566 -4.092 -8.520 1.00 84.12 68 CYS A O 1
ATOM 531 N N . MET A 1 69 ? 3.515 -4.930 -8.178 1.00 84.00 69 MET A N 1
ATOM 532 C CA . MET A 1 69 ? 3.798 -5.394 -6.813 1.00 84.00 69 MET A CA 1
ATOM 533 C C . MET A 1 69 ? 4.803 -6.549 -6.768 1.00 84.00 69 MET A C 1
ATOM 535 O O . MET A 1 69 ? 5.640 -6.577 -5.872 1.00 84.00 69 MET A O 1
ATOM 539 N N . SER A 1 70 ? 4.763 -7.473 -7.730 1.00 82.62 70 SER A N 1
ATOM 540 C CA . SER A 1 70 ? 5.744 -8.560 -7.837 1.00 82.62 70 SER A CA 1
ATOM 541 C C . SER A 1 70 ? 7.125 -8.025 -8.211 1.00 82.62 70 SER A C 1
ATOM 543 O O . SER A 1 70 ? 8.117 -8.467 -7.647 1.00 82.62 70 SER A O 1
ATOM 545 N N . CYS A 1 71 ? 7.186 -7.020 -9.093 1.00 83.25 71 CYS A N 1
ATOM 546 C CA . CYS A 1 71 ? 8.429 -6.325 -9.444 1.00 83.25 71 CYS A CA 1
ATOM 547 C C . CYS A 1 71 ? 9.066 -5.628 -8.227 1.00 83.25 71 CYS A C 1
ATOM 549 O O . CYS A 1 71 ? 10.261 -5.784 -7.990 1.00 83.25 71 CYS A O 1
ATOM 551 N N . LEU A 1 72 ? 8.272 -4.899 -7.432 1.00 84.50 72 LEU A N 1
ATOM 552 C CA . LEU A 1 72 ? 8.764 -4.210 -6.231 1.00 84.50 72 LEU A CA 1
ATOM 553 C C . LEU A 1 72 ? 9.105 -5.170 -5.081 1.00 84.50 72 LEU A C 1
ATOM 555 O O . LEU A 1 72 ? 9.983 -4.864 -4.283 1.00 84.50 72 LEU A O 1
ATOM 559 N N . ALA A 1 73 ? 8.417 -6.310 -4.977 1.00 82.00 73 ALA A N 1
ATOM 560 C CA . ALA A 1 73 ? 8.680 -7.307 -3.940 1.00 82.00 73 ALA A CA 1
ATOM 561 C C . ALA A 1 73 ? 9.894 -8.196 -4.249 1.00 82.00 73 ALA A C 1
ATOM 563 O O . ALA A 1 73 ? 10.494 -8.740 -3.327 1.00 82.00 73 ALA A O 1
ATOM 564 N N . ALA A 1 74 ? 10.233 -8.374 -5.528 1.00 72.75 74 ALA A N 1
ATOM 565 C CA . ALA A 1 74 ? 11.314 -9.261 -5.945 1.00 72.75 74 ALA A CA 1
ATOM 566 C C . ALA A 1 74 ? 12.713 -8.655 -5.754 1.00 72.75 74 ALA A C 1
ATOM 568 O O . ALA A 1 74 ? 13.661 -9.413 -5.588 1.00 72.75 74 ALA A O 1
ATOM 569 N N . ALA A 1 75 ? 12.858 -7.323 -5.756 1.00 66.25 75 ALA A N 1
ATOM 570 C CA . ALA A 1 75 ? 14.172 -6.688 -5.682 1.00 66.25 75 ALA A CA 1
ATOM 571 C C . ALA A 1 75 ? 14.162 -5.328 -4.972 1.00 66.25 75 ALA A C 1
ATOM 573 O O . ALA A 1 75 ? 13.510 -4.381 -5.411 1.00 66.25 75 ALA A O 1
ATOM 574 N N . ASP A 1 76 ? 15.020 -5.194 -3.956 1.00 67.62 76 ASP A N 1
ATOM 575 C CA . ASP A 1 76 ? 15.219 -3.954 -3.189 1.00 67.62 76 ASP A CA 1
ATOM 576 C C . ASP A 1 76 ? 15.767 -2.786 -4.035 1.00 67.62 76 ASP A C 1
ATOM 578 O O . ASP A 1 76 ? 15.635 -1.619 -3.668 1.00 67.62 76 ASP A O 1
ATOM 582 N N . ASN A 1 77 ? 16.365 -3.087 -5.193 1.00 77.31 77 ASN A N 1
ATOM 583 C CA . ASN A 1 77 ? 16.960 -2.113 -6.114 1.00 77.31 77 ASN A CA 1
ATOM 584 C C . ASN A 1 77 ? 16.221 -2.037 -7.456 1.00 77.31 77 ASN A C 1
ATOM 586 O O . ASN A 1 77 ? 16.819 -1.695 -8.478 1.00 77.31 77 ASN A O 1
ATOM 590 N N . CYS A 1 78 ? 14.934 -2.368 -7.474 1.00 83.38 78 CYS A N 1
ATOM 591 C CA . CYS A 1 78 ? 14.097 -2.301 -8.663 1.00 83.38 78 CYS A CA 1
ATOM 592 C C . CYS A 1 78 ? 12.964 -1.295 -8.508 1.00 83.38 78 CYS A C 1
ATOM 594 O O . CYS A 1 78 ? 12.527 -0.964 -7.408 1.00 83.38 78 CYS A O 1
ATOM 596 N N . GLY A 1 79 ? 12.509 -0.760 -9.635 1.00 84.69 79 GLY A N 1
ATOM 597 C CA . GLY A 1 79 ? 11.405 0.179 -9.685 1.00 84.69 79 GLY A CA 1
ATOM 598 C C . GLY A 1 79 ? 10.555 -0.014 -10.926 1.00 84.69 79 GLY A C 1
ATOM 599 O O . GLY A 1 79 ? 10.984 -0.538 -11.954 1.00 84.69 79 GLY A O 1
ATOM 600 N N . PHE A 1 80 ? 9.311 0.414 -10.803 1.00 85.56 80 PHE A N 1
ATOM 601 C CA . PHE A 1 80 ? 8.320 0.352 -11.855 1.00 85.56 80 PHE A CA 1
ATOM 602 C C . PHE A 1 80 ? 8.257 1.698 -12.579 1.00 85.56 80 PHE A C 1
ATOM 604 O O . PHE A 1 80 ? 8.072 2.746 -11.960 1.00 85.56 80 PHE A O 1
ATOM 611 N N . CYS A 1 81 ? 8.425 1.664 -13.896 1.00 84.81 81 CYS A N 1
ATOM 612 C CA . CYS A 1 81 ? 8.358 2.828 -14.770 1.00 84.81 81 CYS A CA 1
ATOM 613 C C . CYS A 1 81 ? 7.062 2.771 -15.587 1.00 84.81 81 CYS A C 1
ATOM 615 O O . CYS A 1 81 ? 6.847 1.832 -16.354 1.00 84.81 81 CYS A O 1
ATOM 617 N N . VAL A 1 82 ? 6.185 3.758 -15.421 1.00 84.19 82 VAL A N 1
ATOM 618 C CA . VAL A 1 82 ? 4.875 3.803 -16.089 1.00 84.19 82 VAL A CA 1
ATOM 619 C C . VAL A 1 82 ? 5.003 4.403 -17.488 1.00 84.19 82 VAL A C 1
ATOM 621 O O . VAL A 1 82 ? 5.703 5.388 -17.682 1.00 84.19 82 VAL A O 1
ATOM 624 N N . ASN A 1 83 ? 4.322 3.832 -18.481 1.00 79.31 83 ASN A N 1
ATOM 625 C CA . ASN A 1 83 ? 4.308 4.379 -19.842 1.00 79.31 83 ASN A CA 1
ATOM 626 C C . ASN A 1 83 ? 3.619 5.766 -19.874 1.00 79.31 83 ASN A C 1
ATOM 628 O O . ASN A 1 83 ? 2.648 5.952 -19.138 1.00 79.31 83 ASN A O 1
ATOM 632 N N . PRO A 1 84 ? 4.044 6.735 -20.712 1.00 67.81 84 PRO A N 1
ATOM 633 C CA . PRO A 1 84 ? 3.467 8.075 -20.674 1.00 67.81 84 PRO A CA 1
ATOM 634 C C . PRO A 1 84 ? 1.979 8.044 -21.060 1.00 67.81 84 PRO A C 1
ATOM 636 O O . PRO A 1 84 ? 1.548 7.281 -21.933 1.00 67.81 84 PRO A O 1
ATOM 639 N N . GLY A 1 85 ? 1.183 8.868 -20.379 1.00 69.88 85 GLY A N 1
ATOM 640 C CA . GLY A 1 85 ? -0.272 8.919 -20.512 1.00 69.88 85 GLY A CA 1
ATOM 641 C C . GLY A 1 85 ? -0.972 8.660 -19.180 1.00 69.88 85 GLY A C 1
ATOM 642 O O . GLY A 1 85 ? -1.155 9.593 -18.409 1.00 69.88 85 GLY A O 1
ATOM 643 N N . ASP A 1 86 ? -1.355 7.405 -18.916 1.00 68.31 86 ASP A N 1
ATOM 644 C CA . ASP A 1 86 ? -2.183 7.035 -17.759 1.00 68.31 86 ASP A CA 1
ATOM 645 C C . ASP A 1 86 ? -1.424 6.167 -16.753 1.00 68.31 86 ASP A C 1
ATOM 647 O O . ASP A 1 86 ? -0.851 5.135 -17.100 1.00 68.31 86 ASP A O 1
ATOM 651 N N . HIS A 1 87 ? -1.553 6.519 -15.478 1.00 69.75 87 HIS A N 1
ATOM 652 C CA . HIS A 1 87 ? -1.059 5.787 -14.305 1.00 69.75 87 HIS A CA 1
ATOM 653 C C . HIS A 1 87 ? -1.532 4.323 -14.177 1.00 69.75 87 HIS A C 1
ATOM 655 O O . HIS A 1 87 ? -0.943 3.570 -13.409 1.00 69.75 87 HIS A O 1
ATOM 661 N N . LEU A 1 88 ? -2.568 3.894 -14.912 1.00 69.38 88 LEU A N 1
ATOM 662 C CA . LEU A 1 88 ? -3.053 2.502 -14.921 1.00 69.38 88 LEU A CA 1
ATOM 663 C C . LEU A 1 88 ? -2.550 1.682 -16.118 1.00 69.38 88 LEU A C 1
ATOM 665 O O . LEU A 1 88 ? -2.903 0.510 -16.254 1.00 69.38 88 LEU A O 1
ATOM 669 N N . LYS A 1 89 ? -1.755 2.278 -17.011 1.00 75.19 89 LYS A N 1
ATOM 670 C CA . LYS A 1 89 ? -1.195 1.548 -18.149 1.00 75.19 89 LYS A CA 1
ATOM 671 C C . LYS A 1 89 ? -0.094 0.595 -17.693 1.00 75.19 89 LYS A C 1
ATOM 673 O O . LYS A 1 89 ? 0.602 0.874 -16.713 1.00 75.19 89 LYS A O 1
ATOM 678 N N . PRO A 1 90 ? 0.094 -0.518 -18.419 1.00 77.88 90 PRO A N 1
ATOM 679 C CA . PRO A 1 90 ? 1.151 -1.451 -18.097 1.00 77.88 90 PRO A CA 1
ATOM 680 C C . PRO A 1 90 ? 2.513 -0.769 -18.243 1.00 77.88 90 PRO A C 1
ATOM 682 O O . PRO A 1 90 ? 2.806 -0.115 -19.250 1.00 77.88 90 PRO A O 1
ATOM 685 N N . GLY A 1 91 ? 3.322 -0.900 -17.200 1.00 80.88 91 GLY A N 1
ATOM 686 C CA . GLY A 1 91 ? 4.649 -0.305 -17.101 1.00 80.88 91 GLY A CA 1
ATOM 687 C C . GLY A 1 91 ? 5.751 -1.332 -17.315 1.00 80.88 91 GLY A C 1
ATOM 688 O O . GLY A 1 91 ? 5.504 -2.485 -17.670 1.00 80.88 91 GLY A O 1
ATOM 689 N N . THR A 1 92 ? 6.983 -0.900 -17.097 1.00 84.00 92 THR A N 1
ATOM 690 C CA . THR A 1 92 ? 8.193 -1.709 -17.246 1.00 84.00 92 THR A CA 1
ATOM 691 C C . THR A 1 92 ? 8.925 -1.810 -15.914 1.00 84.00 92 THR A C 1
ATOM 693 O O . THR A 1 92 ? 9.021 -0.827 -15.178 1.00 84.00 92 THR A O 1
ATOM 696 N N . CYS A 1 93 ? 9.462 -2.990 -15.607 1.00 83.44 93 CYS A N 1
ATOM 697 C CA . CYS A 1 93 ? 10.259 -3.228 -14.402 1.00 83.44 93 CYS A CA 1
ATOM 698 C C . CYS A 1 93 ? 11.741 -2.952 -14.706 1.00 83.44 93 CYS A C 1
ATOM 700 O O . CYS A 1 93 ? 12.355 -3.660 -15.507 1.00 83.44 93 CYS A O 1
ATOM 702 N N . LEU A 1 94 ? 12.305 -1.901 -14.109 1.00 85.31 94 LEU A N 1
ATOM 703 C CA . LEU A 1 94 ? 13.671 -1.438 -14.362 1.00 85.31 94 LEU A CA 1
ATOM 704 C C . LEU A 1 94 ? 14.512 -1.442 -13.085 1.00 85.31 94 LEU A C 1
ATOM 706 O O . LEU A 1 94 ? 14.016 -1.207 -11.984 1.00 85.31 94 LEU A O 1
ATOM 710 N N . ALA A 1 95 ? 15.815 -1.656 -13.246 1.00 84.25 95 ALA A N 1
ATOM 7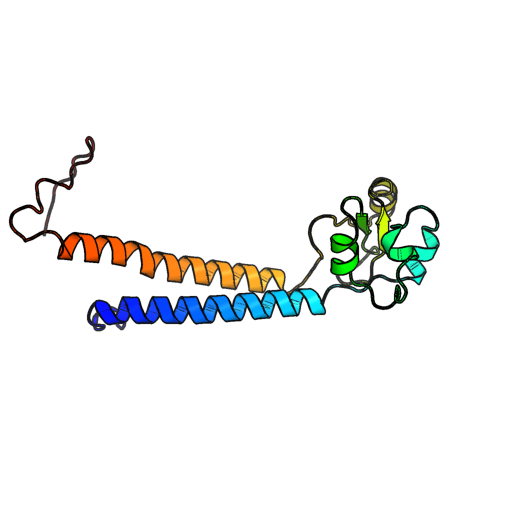11 C CA . ALA A 1 95 ? 16.767 -1.511 -12.155 1.00 84.25 95 ALA A CA 1
ATOM 712 C C . ALA A 1 95 ? 16.880 -0.037 -11.715 1.00 84.25 95 ALA A C 1
ATOM 714 O O . ALA A 1 95 ? 16.712 0.888 -12.505 1.00 84.25 95 ALA A O 1
ATOM 715 N N . PHE A 1 96 ? 17.232 0.218 -10.456 1.00 77.75 96 PHE A N 1
ATOM 716 C CA . PHE A 1 96 ? 17.289 1.573 -9.890 1.00 77.75 96 PHE A CA 1
ATOM 717 C C . PHE A 1 96 ? 18.221 2.529 -10.662 1.00 77.75 96 PHE A C 1
ATOM 719 O O . PHE A 1 96 ? 17.982 3.738 -10.715 1.00 77.75 96 PHE A O 1
ATOM 726 N N . GLY A 1 97 ? 19.263 1.992 -11.309 1.00 74.94 97 GLY A N 1
ATOM 727 C CA . GLY A 1 97 ? 20.217 2.758 -12.118 1.00 74.94 97 GLY A CA 1
ATOM 728 C C . GLY A 1 97 ? 19.607 3.458 -13.340 1.00 74.94 97 GLY A C 1
ATOM 729 O O . GLY A 1 97 ? 20.130 4.484 -13.773 1.00 74.94 97 GLY A O 1
ATOM 730 N N . SER A 1 98 ? 18.477 2.978 -13.866 1.00 76.75 98 SER A N 1
ATOM 731 C CA . SER A 1 98 ? 17.800 3.533 -15.049 1.00 76.75 98 SER A CA 1
ATOM 732 C C . SER A 1 98 ? 16.648 4.490 -14.709 1.00 76.75 98 SER A C 1
ATOM 734 O O . SER A 1 98 ? 15.905 4.919 -15.597 1.00 76.75 98 SER A O 1
ATOM 736 N N . LYS A 1 99 ? 16.550 4.937 -13.446 1.00 80.50 99 LYS A N 1
ATOM 737 C CA . LYS A 1 99 ? 15.587 5.962 -13.004 1.00 80.50 99 LYS A CA 1
ATOM 738 C C . LYS A 1 99 ? 15.634 7.232 -13.860 1.00 80.50 99 LYS A C 1
ATOM 740 O O . LYS A 1 99 ? 14.590 7.767 -14.224 1.00 80.50 99 LYS A O 1
ATOM 745 N N . LYS A 1 100 ? 16.838 7.714 -14.195 1.00 77.12 100 LYS A N 1
ATOM 746 C CA . LYS A 1 100 ? 17.016 8.926 -15.017 1.00 77.12 100 LYS A CA 1
ATOM 747 C C . LYS A 1 100 ? 16.493 8.728 -16.440 1.00 77.12 100 LYS A C 1
ATOM 749 O O . LYS A 1 100 ? 15.876 9.636 -16.985 1.00 77.12 100 LYS A O 1
ATOM 754 N N . THR A 1 101 ? 16.676 7.541 -17.013 1.00 78.19 101 THR A N 1
ATOM 755 C CA . THR A 1 101 ? 16.193 7.204 -18.359 1.00 78.19 101 THR A CA 1
ATOM 756 C C . THR A 1 101 ? 14.666 7.196 -18.399 1.00 78.19 101 THR A C 1
ATOM 758 O O . THR A 1 101 ? 14.080 7.788 -19.296 1.00 78.19 101 THR A O 1
ATOM 761 N N . CYS A 1 102 ? 14.025 6.632 -17.368 1.00 78.44 102 CYS A N 1
ATOM 762 C CA . CYS A 1 102 ? 12.569 6.662 -17.214 1.00 78.44 102 CYS A CA 1
ATOM 763 C C . CYS A 1 102 ? 12.038 8.108 -17.132 1.00 78.44 102 CYS A C 1
ATOM 765 O O . CYS A 1 102 ? 11.177 8.506 -17.910 1.00 78.44 102 CYS A O 1
ATOM 767 N N . GLN A 1 103 ? 12.617 8.942 -16.264 1.00 79.75 103 GLN A N 1
ATOM 768 C CA . GLN A 1 103 ? 12.167 10.332 -16.108 1.00 79.75 103 GLN A CA 1
ATOM 769 C C . GLN A 1 103 ? 12.381 11.195 -17.363 1.00 79.75 103 GLN A C 1
ATOM 771 O O . GLN A 1 103 ? 11.619 12.130 -17.596 1.00 79.75 103 GLN A O 1
ATOM 776 N N . THR A 1 104 ? 13.389 10.876 -18.183 1.00 72.56 104 THR A N 1
ATOM 777 C CA . THR A 1 104 ? 13.690 11.620 -19.420 1.00 72.56 104 THR A CA 1
ATOM 778 C C . THR A 1 104 ? 12.599 11.443 -20.481 1.00 72.56 104 THR A C 1
ATOM 780 O O . THR A 1 104 ? 12.338 12.363 -21.247 1.00 72.56 104 THR A O 1
ATOM 783 N N . GLU A 1 105 ? 11.900 10.305 -20.491 1.00 70.50 105 GLU A N 1
ATOM 784 C CA . GLU A 1 105 ? 10.795 10.034 -21.422 1.00 70.50 105 GLU A CA 1
ATOM 785 C C . GLU A 1 105 ? 9.418 10.494 -20.903 1.00 70.50 105 GLU A C 1
ATOM 787 O O . GLU A 1 105 ? 8.387 9.997 -21.356 1.00 70.50 105 GLU A O 1
ATOM 792 N N . ALA A 1 106 ? 9.381 11.418 -19.932 1.00 68.31 106 ALA A N 1
ATOM 793 C CA . ALA A 1 106 ? 8.157 11.855 -19.246 1.00 68.31 106 ALA A CA 1
ATOM 794 C C . ALA A 1 106 ? 7.368 10.697 -18.593 1.00 68.31 106 ALA A C 1
ATOM 796 O O . ALA A 1 106 ? 6.143 10.749 -18.469 1.00 68.31 106 ALA A O 1
ATOM 797 N N . ARG A 1 107 ? 8.074 9.642 -18.172 1.00 74.56 107 ARG A N 1
ATOM 798 C CA . ARG A 1 107 ? 7.506 8.489 -17.469 1.00 74.56 107 ARG A CA 1
ATOM 799 C C . ARG A 1 107 ? 7.656 8.651 -15.962 1.00 74.56 107 ARG A C 1
ATOM 801 O O . ARG A 1 107 ? 8.696 9.090 -15.465 1.00 74.56 107 ARG A O 1
ATOM 808 N N . GLU A 1 108 ? 6.619 8.276 -15.223 1.00 81.25 108 GLU A N 1
ATOM 809 C CA . GLU A 1 108 ? 6.643 8.313 -13.762 1.00 81.25 108 GLU A CA 1
ATOM 810 C C . GLU A 1 108 ? 7.322 7.068 -13.185 1.00 81.25 108 GLU A C 1
ATOM 812 O O . GLU A 1 108 ? 7.124 5.945 -13.656 1.00 81.25 108 GLU A O 1
ATOM 817 N N . TRP A 1 109 ? 8.125 7.281 -12.141 1.00 83.69 109 TRP A N 1
ATOM 818 C CA . TRP A 1 109 ? 8.906 6.244 -11.476 1.00 83.69 109 TRP A CA 1
ATOM 819 C C . TRP A 1 109 ? 8.335 5.921 -10.096 1.00 83.69 109 TRP A C 1
ATOM 821 O O . TRP A 1 109 ? 8.246 6.796 -9.232 1.00 83.69 109 TRP A O 1
ATOM 831 N N . TYR A 1 110 ? 8.060 4.642 -9.860 1.00 84.00 110 TYR A N 1
ATOM 832 C CA . TYR A 1 110 ? 7.493 4.118 -8.625 1.00 84.00 110 TYR A CA 1
ATOM 833 C C . TYR A 1 110 ? 8.438 3.090 -7.994 1.00 84.00 110 TYR A C 1
ATOM 835 O O . TYR A 1 110 ? 8.781 2.090 -8.615 1.00 84.00 110 TYR A O 1
ATOM 843 N N . SER A 1 111 ? 8.864 3.320 -6.748 1.00 81.50 111 SER A N 1
ATOM 844 C CA . SER A 1 111 ? 9.773 2.409 -6.022 1.00 81.50 111 SER A CA 1
ATOM 845 C C . SER A 1 111 ? 9.250 1.929 -4.669 1.00 81.50 111 SER A C 1
ATOM 847 O O . SER A 1 111 ? 9.876 1.091 -4.038 1.00 81.50 111 SER A O 1
ATOM 849 N N . ARG A 1 112 ? 8.149 2.502 -4.169 1.00 77.56 112 ARG A N 1
ATOM 850 C CA . ARG A 1 112 ? 7.603 2.187 -2.832 1.00 77.56 112 ARG A CA 1
ATOM 851 C C . ARG A 1 112 ? 6.129 1.789 -2.841 1.00 77.56 112 ARG A C 1
ATOM 853 O O . ARG A 1 112 ? 5.582 1.466 -1.796 1.00 77.56 112 ARG A O 1
ATOM 860 N N . GLY A 1 113 ? 5.480 1.831 -3.998 1.00 78.88 113 GLY A N 1
ATOM 861 C CA . GLY A 1 113 ? 4.073 1.485 -4.136 1.00 78.88 113 GLY A CA 1
ATOM 862 C C . GLY A 1 113 ? 3.609 1.645 -5.574 1.00 78.88 113 GLY A C 1
ATOM 863 O O . GLY A 1 113 ? 4.197 2.419 -6.327 1.00 78.88 113 GLY A O 1
ATOM 864 N N . CYS A 1 114 ? 2.569 0.904 -5.939 1.00 82.81 114 CYS A N 1
ATOM 865 C CA . CYS A 1 114 ? 1.988 0.930 -7.275 1.00 82.81 114 CYS A CA 1
ATOM 866 C C . CYS A 1 114 ? 0.783 1.877 -7.331 1.00 82.81 114 CYS A C 1
ATOM 868 O O . CYS A 1 114 ? 0.034 1.973 -6.351 1.00 82.81 114 CYS A O 1
ATOM 870 N N . PRO A 1 115 ? 0.559 2.552 -8.467 1.00 80.00 115 PRO A N 1
ATOM 871 C CA . PRO A 1 115 ? -0.629 3.372 -8.655 1.00 80.00 115 PRO A CA 1
ATOM 872 C C . PRO A 1 115 ? -1.890 2.498 -8.589 1.00 80.00 115 PRO A C 1
ATOM 874 O O . PRO A 1 115 ? -1.981 1.463 -9.248 1.00 80.00 115 PRO A O 1
ATOM 877 N N . SER A 1 116 ? -2.865 2.898 -7.768 1.00 80.69 116 SER A N 1
ATOM 878 C CA . SER A 1 116 ? -4.161 2.221 -7.672 1.00 80.69 116 SER A CA 1
ATOM 879 C C . SER A 1 116 ? -5.284 3.213 -7.364 1.00 80.69 116 SER A C 1
ATOM 881 O O . SER A 1 116 ? -5.158 4.065 -6.484 1.00 80.69 116 SER A O 1
ATOM 883 N N . ASN A 1 117 ? -6.422 3.072 -8.049 1.00 79.56 117 ASN A N 1
ATOM 884 C CA . ASN A 1 117 ? -7.601 3.921 -7.816 1.00 79.56 117 ASN A CA 1
ATOM 885 C C . ASN A 1 117 ? -8.300 3.621 -6.480 1.00 79.56 117 ASN A C 1
ATOM 887 O O . ASN A 1 117 ? -9.068 4.433 -5.972 1.00 79.56 117 ASN A O 1
ATOM 891 N N . VAL A 1 118 ? -8.013 2.464 -5.879 1.00 83.88 118 VAL A N 1
ATOM 892 C CA . VAL A 1 118 ? -8.582 2.049 -4.589 1.00 83.88 118 VAL A CA 1
ATOM 893 C C . VAL A 1 118 ? -7.867 2.662 -3.385 1.00 83.88 118 VAL A C 1
ATOM 895 O O . VAL A 1 118 ? -8.364 2.555 -2.264 1.00 83.88 118 VAL A O 1
ATOM 898 N N . GLY A 1 119 ? -6.745 3.358 -3.603 1.00 85.00 119 GLY A N 1
ATOM 899 C CA . GLY A 1 119 ? -6.022 4.057 -2.542 1.00 85.00 119 GLY A CA 1
ATOM 900 C C . GLY A 1 119 ? -6.882 5.095 -1.813 1.00 85.00 119 GLY A C 1
ATOM 901 O O . GLY A 1 119 ? -6.847 5.165 -0.588 1.00 85.00 119 GLY A O 1
ATOM 902 N N . LEU A 1 120 ? -7.729 5.842 -2.532 1.00 86.75 120 LEU A N 1
ATOM 903 C CA . LEU A 1 120 ? -8.622 6.834 -1.916 1.00 86.75 120 LEU A CA 1
ATOM 904 C C . LEU A 1 120 ? -9.652 6.176 -0.987 1.00 86.75 120 LEU A C 1
ATOM 906 O O . LEU A 1 120 ? -9.919 6.674 0.106 1.00 86.75 120 LEU A O 1
ATOM 910 N N . LEU A 1 121 ? -10.181 5.020 -1.387 1.00 89.25 121 LEU A N 1
ATOM 911 C CA . LEU A 1 121 ? -11.109 4.242 -0.570 1.00 89.25 121 LEU A CA 1
ATOM 912 C C . LEU A 1 121 ? -10.415 3.721 0.700 1.00 89.25 121 LEU A C 1
ATOM 914 O O . LEU A 1 121 ? -10.989 3.805 1.786 1.00 89.25 121 LEU A O 1
ATOM 918 N N . ALA A 1 122 ? -9.160 3.270 0.594 1.00 90.44 122 ALA A N 1
ATOM 919 C CA . ALA A 1 122 ? -8.362 2.862 1.752 1.00 90.44 122 ALA A CA 1
ATOM 920 C C . ALA A 1 122 ? -8.146 4.016 2.752 1.00 90.44 122 ALA A C 1
ATOM 922 O O . ALA A 1 122 ? -8.293 3.811 3.956 1.00 90.44 122 ALA A O 1
ATOM 923 N N . VAL A 1 123 ? -7.870 5.237 2.273 1.00 91.69 123 VAL A N 1
ATOM 924 C CA . VAL A 1 123 ? -7.715 6.427 3.133 1.00 91.69 123 VAL A CA 1
ATOM 925 C C . VAL A 1 123 ? -9.021 6.776 3.850 1.00 91.69 123 VAL A C 1
ATOM 927 O O . VAL A 1 123 ? -9.004 7.050 5.049 1.00 91.69 123 VAL A O 1
ATOM 930 N N . LEU A 1 124 ? -10.163 6.722 3.156 1.00 93.31 124 LEU A N 1
ATOM 931 C CA . LEU A 1 124 ? -11.469 6.978 3.772 1.00 93.31 124 LEU A CA 1
ATOM 932 C C . LEU A 1 124 ? -11.806 5.950 4.862 1.00 93.31 124 LEU A C 1
ATOM 934 O O . L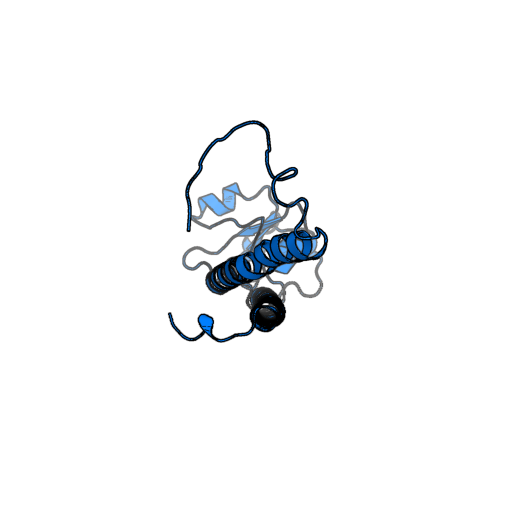EU A 1 124 ? -12.254 6.329 5.946 1.00 93.31 124 LEU A O 1
ATOM 938 N N . LEU A 1 125 ? -11.553 4.662 4.608 1.00 92.38 125 LEU A N 1
ATOM 939 C CA . LEU A 1 125 ? -11.751 3.602 5.601 1.00 92.38 125 LEU A CA 1
ATOM 940 C C . LEU A 1 125 ? -10.815 3.754 6.802 1.00 92.38 125 LEU A C 1
ATOM 942 O O . LEU A 1 125 ? -11.246 3.568 7.938 1.00 92.38 125 LEU A O 1
ATOM 946 N N . LEU A 1 126 ? -9.558 4.136 6.571 1.00 93.06 126 LEU A N 1
ATOM 947 C CA . LEU A 1 126 ? -8.614 4.424 7.647 1.00 93.06 126 LEU A CA 1
ATOM 948 C C . LEU A 1 126 ? -9.090 5.614 8.494 1.00 93.06 126 LEU A C 1
ATOM 950 O O . LEU A 1 126 ? -9.062 5.547 9.721 1.00 93.06 126 LEU A O 1
ATOM 954 N N . GLY A 1 127 ? -9.594 6.675 7.859 1.00 94.38 127 GLY A N 1
ATOM 955 C CA . GLY A 1 127 ? -10.193 7.812 8.559 1.00 94.38 127 GLY A CA 1
ATOM 956 C C . GLY A 1 127 ? -11.389 7.397 9.420 1.00 94.38 127 GLY A C 1
ATOM 957 O O . GLY A 1 127 ? -11.476 7.766 10.591 1.00 94.38 127 GLY A O 1
ATOM 958 N N . HIS A 1 128 ? -12.279 6.561 8.881 1.00 91.88 128 HIS 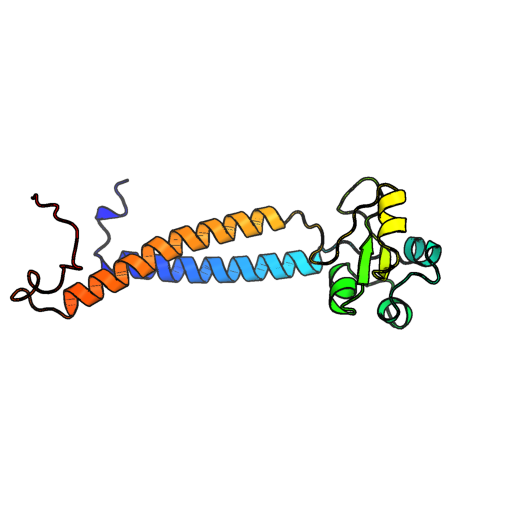A N 1
ATOM 959 C CA . HIS A 1 128 ? -13.415 6.022 9.631 1.00 91.88 128 HIS A CA 1
ATOM 960 C C . HIS A 1 128 ? -12.979 5.136 10.814 1.00 91.88 128 HIS A C 1
ATOM 962 O O . HIS A 1 128 ? -13.538 5.238 11.911 1.00 91.88 128 HIS A O 1
ATOM 968 N N . TYR A 1 129 ? -11.942 4.315 10.629 1.00 92.19 129 TYR A N 1
ATOM 969 C CA . TYR A 1 129 ? -11.318 3.539 11.702 1.00 92.19 129 TYR A CA 1
ATOM 970 C C . TYR A 1 129 ? -10.800 4.451 12.823 1.00 92.19 129 TYR A C 1
ATOM 972 O O . TYR A 1 129 ? -11.106 4.215 13.988 1.00 92.19 129 TYR A O 1
ATOM 980 N N . ILE A 1 130 ? -10.095 5.538 12.496 1.00 92.12 130 ILE A N 1
ATOM 981 C CA . ILE A 1 130 ? -9.562 6.469 13.505 1.00 92.12 130 ILE A CA 1
ATOM 982 C C . ILE A 1 130 ? -10.694 7.123 14.310 1.00 92.12 130 ILE A C 1
ATOM 984 O O . ILE A 1 130 ? -10.608 7.204 15.539 1.00 92.12 130 ILE A O 1
ATOM 988 N N . LEU A 1 131 ? -11.777 7.550 13.651 1.00 88.94 131 LEU A N 1
ATOM 989 C CA . LEU A 1 131 ? -12.935 8.148 14.325 1.00 88.94 131 LEU A CA 1
ATOM 990 C C . LEU A 1 131 ? -13.601 7.158 15.291 1.00 88.94 131 LEU A C 1
ATOM 992 O O . LEU A 1 131 ? -13.856 7.489 16.449 1.00 88.94 131 LEU A O 1
ATOM 996 N N . THR A 1 132 ? -13.849 5.928 14.841 1.00 84.81 132 THR A N 1
ATOM 997 C CA . THR A 1 132 ? -14.491 4.889 15.664 1.00 84.81 132 THR A CA 1
ATOM 998 C C . THR A 1 132 ? -13.603 4.417 16.815 1.00 84.81 132 THR A C 1
ATOM 1000 O O . THR A 1 132 ? -14.098 4.231 17.930 1.00 84.81 132 THR A O 1
ATOM 1003 N N . TYR A 1 133 ? -12.296 4.299 16.577 1.00 85.06 133 TYR A N 1
ATOM 1004 C CA . TYR A 1 133 ? -11.282 3.957 17.573 1.00 85.06 133 TYR A CA 1
ATOM 1005 C C . TYR A 1 133 ? -11.178 5.007 18.681 1.00 85.06 133 TYR A C 1
ATOM 1007 O O . TYR A 1 133 ? -11.194 4.670 19.868 1.00 85.06 133 TYR A O 1
ATOM 1015 N N . SER A 1 134 ? -11.137 6.287 18.301 1.00 85.69 134 SER A N 1
ATOM 1016 C CA . SER A 1 134 ? -11.001 7.410 19.237 1.00 85.69 134 SER A CA 1
ATOM 1017 C C . SER A 1 134 ? -12.186 7.501 20.203 1.00 85.69 134 SER A C 1
ATOM 1019 O O . SER A 1 134 ? -12.010 7.779 21.389 1.00 85.69 134 SER A O 1
ATOM 1021 N N . LEU A 1 135 ? -13.397 7.204 19.720 1.00 78.88 135 LEU A N 1
ATOM 1022 C CA . LEU A 1 135 ? -14.609 7.171 20.543 1.00 78.88 135 LEU A CA 1
ATOM 1023 C C . LEU A 1 135 ? -14.639 5.977 21.512 1.00 78.88 135 LEU A C 1
ATOM 1025 O O . LEU A 1 135 ? -15.193 6.095 22.607 1.00 78.88 135 LEU A O 1
ATOM 1029 N N . GLY A 1 136 ? -14.046 4.845 21.121 1.00 76.44 136 GLY A N 1
ATOM 1030 C CA . GLY A 1 136 ? -13.975 3.629 21.928 1.00 76.44 136 GLY A CA 1
ATOM 1031 C C . GLY A 1 136 ? -12.917 3.715 23.026 1.00 76.44 136 GLY A C 1
ATOM 1032 O O . GLY A 1 136 ? -13.249 3.719 24.208 1.00 76.44 136 GLY A O 1
ATOM 1033 N N . MET A 1 137 ? -11.640 3.820 22.657 1.00 70.69 137 MET A N 1
ATOM 1034 C CA . MET A 1 137 ? -10.518 3.665 23.596 1.00 70.69 137 MET A CA 1
ATOM 1035 C C . MET A 1 137 ? -10.430 4.782 24.646 1.00 70.69 137 MET A C 1
ATOM 1037 O O . MET A 1 137 ? -10.210 4.501 25.824 1.00 70.69 137 MET A O 1
ATOM 1041 N N . GLY A 1 138 ? -10.670 6.041 24.262 1.00 73.50 138 GLY A N 1
ATOM 1042 C CA . GLY A 1 138 ? -10.537 7.179 25.182 1.00 73.50 138 GLY A CA 1
ATOM 1043 C C . GLY A 1 138 ? -11.574 7.187 26.311 1.00 73.50 138 GLY A C 1
ATOM 1044 O O . GLY A 1 138 ? -11.302 7.643 27.420 1.00 73.50 138 GLY A O 1
ATOM 1045 N N . ARG A 1 139 ? -12.771 6.644 26.063 1.00 67.31 139 ARG A N 1
ATO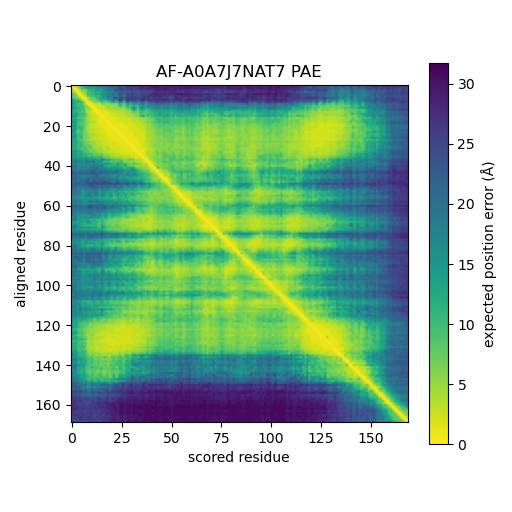M 1046 C CA . ARG A 1 139 ? -13.845 6.583 27.065 1.00 67.31 139 ARG A CA 1
ATOM 1047 C C . ARG A 1 139 ? -13.725 5.358 27.975 1.00 67.31 139 ARG A C 1
ATOM 1049 O O . ARG A 1 139 ? -14.139 5.450 29.129 1.00 67.31 139 ARG A O 1
ATOM 1056 N N . VAL A 1 140 ? -13.136 4.252 27.501 1.00 69.56 140 VAL A N 1
ATOM 1057 C CA . VAL A 1 140 ? -12.896 3.043 28.318 1.00 69.56 140 VAL A CA 1
ATOM 1058 C C . VAL A 1 140 ? -11.936 3.340 29.461 1.00 69.56 140 VAL A C 1
ATOM 1060 O O . VAL A 1 140 ? -12.282 3.063 30.606 1.00 69.56 140 VAL A O 1
ATOM 1063 N N . SER A 1 141 ? -10.776 3.947 29.181 1.00 66.12 141 SER A N 1
ATOM 1064 C CA . SER A 1 141 ? -9.769 4.231 30.214 1.00 66.12 141 SER A CA 1
ATOM 1065 C C . SER A 1 141 ? -10.325 5.127 31.320 1.00 66.12 141 SER A C 1
ATOM 1067 O O . SER A 1 141 ? -10.125 4.856 32.500 1.00 66.12 141 SER A O 1
ATOM 1069 N N . TRP A 1 142 ? -11.110 6.144 30.950 1.00 66.31 142 TRP A N 1
ATOM 1070 C CA . TRP A 1 142 ? -11.790 7.011 31.912 1.00 66.31 142 TRP A CA 1
ATOM 1071 C C . TRP A 1 142 ? -12.840 6.256 32.738 1.00 66.31 142 TRP A C 1
ATOM 1073 O O . TRP A 1 142 ? -12.901 6.416 33.952 1.00 66.31 142 TRP A O 1
ATOM 1083 N N . ILE A 1 143 ? -13.653 5.399 32.111 1.00 70.38 143 ILE A N 1
ATOM 1084 C CA . ILE A 1 143 ? -14.677 4.609 32.812 1.00 70.38 143 ILE A CA 1
ATOM 1085 C C . ILE A 1 143 ? -14.047 3.627 33.805 1.00 70.38 143 ILE A C 1
ATOM 1087 O O . ILE A 1 143 ? -14.511 3.559 34.939 1.00 70.38 143 ILE A O 1
ATOM 1091 N N . VAL A 1 144 ? -12.982 2.922 33.416 1.00 70.88 144 VAL A N 1
ATOM 1092 C CA . VAL A 1 144 ? -12.285 1.973 34.300 1.00 70.88 144 VAL A CA 1
ATOM 1093 C C . VAL A 1 144 ? -11.617 2.706 35.463 1.00 70.88 144 VAL A C 1
ATOM 1095 O O . VAL A 1 144 ? -11.752 2.280 36.608 1.00 70.88 144 VAL A O 1
ATOM 1098 N N . ASN A 1 145 ? -10.985 3.855 35.199 1.00 74.12 145 ASN A N 1
ATOM 1099 C CA . ASN A 1 145 ? -10.434 4.721 36.241 1.00 74.12 145 ASN A CA 1
ATOM 1100 C C . ASN A 1 145 ? -11.515 5.114 37.263 1.00 74.12 145 ASN A C 1
ATOM 1102 O O . ASN A 1 145 ? -11.329 5.027 38.472 1.00 74.12 145 ASN A O 1
ATOM 1106 N N . LEU A 1 146 ? -12.699 5.481 36.773 1.00 65.31 146 LEU A N 1
ATOM 1107 C CA . LEU A 1 146 ? -13.832 5.863 37.607 1.00 65.31 146 LEU A CA 1
ATOM 1108 C C . LEU A 1 146 ? -14.488 4.695 38.365 1.00 65.31 146 LEU A C 1
ATOM 1110 O O . LEU A 1 146 ? -15.200 4.978 39.330 1.00 65.31 146 LEU A O 1
ATOM 1114 N N . GLU A 1 147 ? -14.288 3.448 37.934 1.00 74.56 147 GLU A N 1
ATOM 1115 C CA . GLU A 1 147 ? -14.837 2.227 38.550 1.00 74.56 147 GLU A CA 1
ATOM 1116 C C . GLU A 1 147 ? -13.870 1.613 39.584 1.00 74.56 147 GLU A C 1
ATOM 1118 O O . GLU A 1 147 ? -14.322 0.995 40.544 1.00 74.56 147 GLU A O 1
ATOM 1123 N N . ILE A 1 148 ? -12.559 1.854 39.454 1.00 75.00 148 ILE A N 1
ATOM 1124 C CA . ILE A 1 148 ? -11.525 1.421 40.414 1.00 75.00 148 ILE A CA 1
ATOM 1125 C C . ILE A 1 148 ? -11.477 2.309 41.668 1.00 75.00 148 ILE A C 1
ATOM 1127 O O . ILE A 1 148 ? -11.219 1.808 42.764 1.00 75.00 148 ILE A O 1
ATOM 1131 N N . TYR A 1 149 ? -11.741 3.616 41.547 1.00 59.97 149 TYR A N 1
ATOM 1132 C CA . TYR A 1 149 ? -11.684 4.527 42.694 1.00 59.97 149 TYR A CA 1
ATOM 1133 C C . TYR A 1 149 ? -13.051 4.688 43.387 1.00 59.97 149 TYR A C 1
ATOM 1135 O O . TYR A 1 149 ? -13.986 5.220 42.777 1.00 59.97 149 TYR A O 1
ATOM 1143 N N . PRO A 1 150 ? -13.190 4.320 44.680 1.00 58.06 150 PRO A N 1
ATOM 1144 C CA . PRO A 1 150 ? -14.394 4.623 45.447 1.00 58.06 150 PRO A CA 1
ATOM 1145 C C . PRO A 1 150 ? -14.582 6.144 45.588 1.00 58.06 150 PRO A C 1
ATOM 1147 O O . PRO A 1 150 ? -13.618 6.910 45.649 1.00 58.06 150 PRO A O 1
ATOM 1150 N N . LEU A 1 151 ? -15.842 6.588 45.688 1.00 57.50 151 LEU A N 1
ATOM 1151 C CA . LEU A 1 151 ? -16.275 8.001 45.681 1.00 57.50 151 LEU A CA 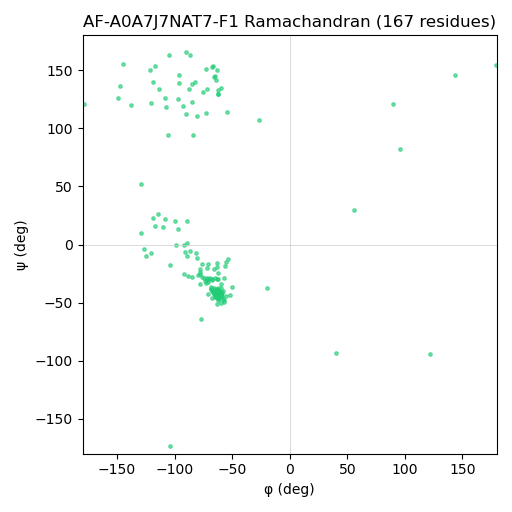1
ATOM 1152 C C . LEU A 1 151 ? -15.583 8.914 46.720 1.00 57.50 151 LEU A C 1
ATOM 1154 O O . LEU A 1 151 ? -15.685 10.131 46.615 1.00 57.50 151 LEU A O 1
ATOM 1158 N N . ARG A 1 152 ? -14.859 8.353 47.697 1.00 61.09 152 ARG A N 1
ATOM 1159 C CA . ARG A 1 152 ? -14.200 9.080 48.793 1.00 61.09 152 ARG A CA 1
ATOM 1160 C C . ARG A 1 152 ? -12.857 9.736 48.440 1.00 61.09 152 ARG A C 1
ATOM 1162 O O . ARG A 1 152 ? -12.388 10.539 49.234 1.00 61.09 152 ARG A O 1
ATOM 1169 N N . HIS A 1 153 ? -12.248 9.429 47.286 1.00 52.31 153 HIS A N 1
ATOM 1170 C CA . HIS A 1 153 ? -10.897 9.920 46.936 1.00 52.31 153 HIS A CA 1
ATOM 1171 C C . HIS A 1 153 ? -10.768 10.574 45.546 1.00 52.31 153 HIS A C 1
ATOM 1173 O O . HIS A 1 153 ? -9.660 10.890 45.116 1.00 52.31 153 HIS A O 1
ATOM 1179 N N . ARG A 1 154 ? -11.881 10.847 44.846 1.00 55.44 154 ARG A N 1
ATOM 1180 C CA . ARG A 1 154 ? -11.858 11.411 43.477 1.00 55.44 154 ARG A CA 1
ATOM 1181 C C . ARG A 1 154 ? -11.232 12.808 43.343 1.00 55.44 154 ARG A C 1
ATOM 1183 O O . ARG A 1 154 ? -10.911 13.189 42.226 1.00 55.44 154 ARG A O 1
ATOM 1190 N N . GLY A 1 155 ? -11.049 13.549 44.438 1.00 54.53 155 GLY A N 1
ATOM 1191 C CA . GLY A 1 155 ? -10.441 14.886 44.424 1.00 54.53 155 GLY A CA 1
ATOM 1192 C C . GLY A 1 155 ? -8.921 14.932 44.623 1.00 54.53 155 GLY A C 1
ATOM 1193 O O . GLY A 1 155 ? -8.356 16.011 44.535 1.00 54.53 155 GLY A O 1
ATOM 1194 N N . ILE A 1 156 ? -8.254 13.807 44.918 1.00 55.59 156 ILE A N 1
ATOM 1195 C CA . ILE A 1 156 ? -6.840 13.816 45.358 1.00 55.59 156 ILE A CA 1
ATOM 1196 C C . ILE A 1 156 ? -5.869 13.368 44.247 1.00 55.59 156 ILE A C 1
ATOM 1198 O O . ILE A 1 156 ? -4.682 13.654 44.317 1.00 55.59 156 ILE A O 1
ATOM 1202 N N . VAL A 1 157 ? -6.351 12.696 43.194 1.00 56.78 157 VAL A N 1
ATOM 1203 C CA . VAL A 1 157 ? -5.489 12.017 42.194 1.00 56.78 157 VAL A CA 1
ATOM 1204 C C . VAL A 1 157 ? -5.633 12.609 40.778 1.00 56.78 157 VAL A C 1
ATOM 1206 O O . VAL A 1 157 ? -5.232 11.998 39.797 1.00 56.78 157 VAL A O 1
ATOM 1209 N N . ALA A 1 158 ? -6.209 13.807 40.639 1.00 47.41 158 ALA A N 1
ATOM 1210 C CA . ALA A 1 158 ? -6.407 14.464 39.338 1.00 47.41 158 ALA A CA 1
ATOM 1211 C C . ALA A 1 158 ? -5.673 15.807 39.195 1.00 47.41 158 ALA A C 1
ATOM 1213 O O . ALA A 1 158 ? -6.058 16.620 38.363 1.00 47.41 158 ALA A O 1
ATOM 1214 N N . THR A 1 159 ? -4.620 16.048 39.975 1.00 38.03 159 THR A N 1
ATOM 1215 C CA . THR A 1 159 ? -3.697 17.162 39.727 1.00 38.03 159 THR A CA 1
ATOM 1216 C C . THR A 1 159 ? -2.388 16.614 39.160 1.00 38.03 159 THR A C 1
ATOM 1218 O O . THR A 1 159 ? -1.514 16.224 39.936 1.00 38.03 159 THR A O 1
ATOM 1221 N N . PRO A 1 160 ? -2.202 16.563 37.828 1.00 41.97 160 PRO A N 1
ATOM 1222 C CA . PRO A 1 160 ? -0.891 16.897 37.300 1.00 41.97 160 PRO A CA 1
ATOM 1223 C C . PRO A 1 160 ? -0.594 18.340 37.731 1.00 41.97 160 PRO A C 1
ATOM 1225 O O . PRO A 1 160 ? -1.476 19.201 37.708 1.00 41.97 160 PRO A O 1
ATOM 1228 N N . GLU A 1 161 ? 0.614 18.581 38.223 1.00 43.00 161 GLU A N 1
ATOM 1229 C CA . GLU A 1 161 ? 1.070 19.922 38.565 1.00 43.00 161 GLU A CA 1
ATOM 1230 C C . GLU A 1 161 ? 0.906 20.839 37.344 1.00 43.00 161 GLU A C 1
ATOM 1232 O O . GLU A 1 161 ? 1.555 20.637 36.321 1.00 43.00 161 GLU A O 1
ATOM 1237 N N . GLY A 1 162 ? 0.011 21.823 37.458 1.00 46.16 162 GLY A N 1
ATOM 1238 C CA . GLY A 1 162 ? -0.231 22.842 36.438 1.00 46.16 162 GLY A CA 1
ATOM 1239 C C . GLY A 1 162 ? -1.392 22.523 35.498 1.00 46.16 162 GLY A C 1
ATOM 1240 O O . GLY A 1 162 ? -1.188 22.018 34.406 1.00 46.16 162 GLY A O 1
ATOM 1241 N N . GLU A 1 163 ? -2.623 22.811 35.916 1.00 38.56 163 GLU A N 1
ATOM 1242 C CA . GLU A 1 163 ? -3.370 23.972 35.408 1.00 38.56 163 GLU A CA 1
ATOM 1243 C C . GLU A 1 163 ? -4.726 24.029 36.128 1.00 38.56 163 GLU A C 1
ATOM 1245 O O . GLU A 1 163 ? -5.518 23.087 36.132 1.00 38.56 163 GLU A O 1
ATOM 1250 N N . THR A 1 164 ? -4.964 25.137 36.817 1.00 49.78 164 THR A N 1
ATOM 1251 C CA . THR A 1 164 ? -6.224 25.463 37.475 1.00 49.78 164 THR A CA 1
ATOM 1252 C C . THR A 1 164 ? -7.275 25.837 36.436 1.00 49.78 164 THR A C 1
ATOM 1254 O O . THR A 1 164 ? -7.185 26.929 35.889 1.00 49.78 164 THR A O 1
ATOM 1257 N N . GLU A 1 165 ? -8.326 25.037 36.267 1.00 35.50 165 GLU A N 1
ATOM 1258 C CA . GLU A 1 165 ? -9.650 25.595 35.980 1.00 35.50 165 GLU A CA 1
ATOM 1259 C C . GLU A 1 165 ? -10.736 24.865 36.777 1.00 35.50 165 GLU A C 1
ATOM 1261 O O . GLU A 1 165 ? -10.923 23.650 36.742 1.00 35.50 165 GLU A O 1
ATOM 1266 N N . ILE A 1 166 ? -11.397 25.690 37.575 1.00 49.34 166 ILE A N 1
ATOM 1267 C CA . ILE A 1 166 ? -12.562 25.450 38.411 1.00 49.34 166 ILE A CA 1
ATOM 1268 C C . ILE A 1 166 ? -13.816 25.739 37.577 1.00 49.34 166 ILE A C 1
ATOM 1270 O O . ILE A 1 166 ? -13.755 26.477 36.600 1.00 49.34 166 ILE A O 1
ATOM 1274 N N . VAL A 1 167 ? -14.958 25.277 38.100 1.00 41.22 167 VAL A N 1
ATOM 1275 C CA . VAL A 1 167 ? -16.352 25.530 37.677 1.00 41.22 167 VAL A CA 1
ATOM 1276 C C . VAL A 1 167 ? -16.846 24.516 36.633 1.00 4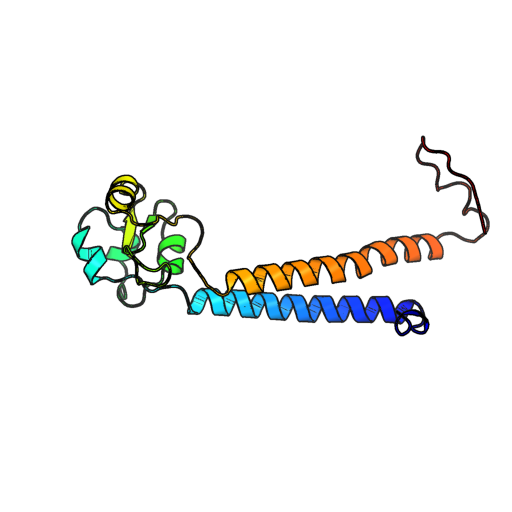1.22 167 VAL A C 1
ATOM 1278 O O . VAL A 1 167 ? -16.275 24.377 35.567 1.00 41.22 167 VAL A O 1
ATOM 1281 N N . GLY A 1 168 ? -17.907 23.739 36.838 1.00 41.03 168 GLY A N 1
ATOM 1282 C CA . GLY A 1 168 ? -18.995 23.766 37.813 1.00 41.03 168 GLY A CA 1
ATOM 1283 C C . GLY A 1 168 ? -20.278 23.299 37.101 1.00 41.03 168 GLY A C 1
ATOM 1284 O O . GLY A 1 168 ? -20.454 23.624 35.930 1.00 41.03 168 GLY A O 1
ATOM 1285 N N . ALA A 1 169 ? -21.147 22.601 37.848 1.00 33.66 169 ALA A N 1
ATOM 1286 C CA . ALA A 1 169 ? -22.456 22.010 37.493 1.00 33.66 169 ALA A CA 1
ATOM 1287 C C . ALA A 1 169 ? -22.452 20.577 36.921 1.00 33.66 169 ALA A C 1
ATOM 1289 O O . ALA A 1 169 ? -22.031 20.357 35.766 1.00 33.66 169 ALA A O 1
#

InterPro domains:
  IPR036259 MFS transporter superfamily [G3DSA:1.20.1250.20] (1-159)
  IPR050814 Myo-inositol Transporter [PTHR48020] (1-157)